Protein AF-A0A377BNS3-F1 (afdb_monomer)

pLDDT: mean 77.92, std 19.2, range [25.34, 95.38]

Foldseek 3Di:
DDFDKDFQLVLVVVVVVVLVVLCVVVQAAEDEAEARSRDIDGPVVSVVVSVVVSLLSNCCRPPFADQLVVCVVVVHHSYKYWYWYWDDDPNDIDTDIDIPGPPDPLVVLLVLCVVVVHDHDPPDDPVRSVVSCVPPPNRDDDDDDDDDDDDDDDDDD

Nearest PDB structures (foldseek):
  1i5c-assembly1_A  TM=9.398E-01  e=1.013E-15  Thermotoga maritima
  1i5a-assembly1_B  TM=9.656E-01  e=3.749E-15  Thermotoga maritima
  1i5c-assembly1_B  TM=9.181E-01  e=3.990E-15  Thermotoga maritima
  6mi6-assembly1_A  TM=8.743E-01  e=9.543E-15  Thermotoga maritima MSB8
  4xiv-assembly1_A  TM=8.705E-01  e=2.283E-14  Thermotoga maritima MSB8

Organism: Escherichia coli (NCBI:txid562)

Secondary structure (DSSP, 8-state):
----EEETHHHHTTHHHHHHHHHHHHT--EEEEEE-TT-EEEHHHHHHHHHHHHHHHHHIIIIISPPHHHHHHTTS-SSEEEEEEEEEETTEEEEEEEE-SS---HHHHHHHHHHTT----TT--HHHHHHHTTSTTTT--S---------------

InterPro domains:
  IPR036890 Histidine kinase/HSP90-like ATPase superfamily [G3DSA:3.30.565.10] (2-147)
  IPR036890 Histidine kinase/HSP90-like ATPase superfamily [SSF55874] (6-140)
  IPR051315 Bacterial Chemotaxis Sensor Histidine Kinase CheA [PTHR43395] (1-138)

Sequence (157 aa):
MSIRMMPMEYVFSRYPRLVRDLAGKLGKQVELTLVGSSTELDKSLIERIIDPLTHLVRNSLDHGIELPEKRLAAGKNSVGNLILSAEHQGGNICIEVTDDGAGLNRERILAKAASQGLTVSENMSDDEVAMLIFAPGFLHGGAGHRRLRARRRHGRR

Radius of gyration: 20.17 Å; Cα contacts (8 Å, |Δi|>4): 186; chains: 1; bounding box: 54×34×67 Å

Solvent-accessible surface area (backbone atoms only — not comparable to full-atom values): 9595 Å² total; per-residue (Å²): 134,86,82,46,71,39,48,40,39,80,61,55,71,54,45,66,58,53,51,52,56,51,26,58,75,70,64,33,44,69,48,79,46,80,41,46,44,77,38,68,42,42,48,73,56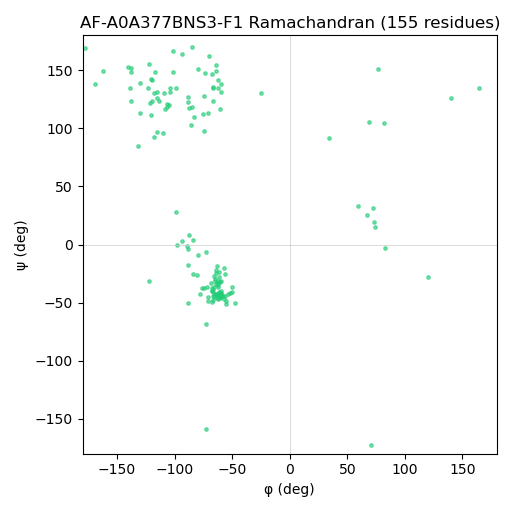,53,68,61,42,50,62,60,51,52,49,53,54,47,45,35,60,74,65,23,40,58,44,30,69,59,26,47,75,72,74,41,65,44,57,34,49,38,37,42,39,33,46,82,51,95,92,42,76,50,73,48,79,48,66,72,36,77,55,83,56,60,69,60,51,49,52,52,38,44,76,69,71,46,95,70,62,94,82,57,50,73,68,58,56,57,52,51,62,73,38,94,68,67,82,65,91,76,82,88,81,80,84,87,82,89,81,81,90,86,76,94,128

Mean predicted aligned error: 11.38 Å

Structure (mmCIF, N/CA/C/O backbone):
data_AF-A0A377BNS3-F1
#
_entry.id   AF-A0A377BNS3-F1
#
loop_
_atom_site.group_PDB
_atom_site.id
_atom_site.type_symbol
_atom_site.label_atom_id
_atom_site.label_alt_id
_atom_site.label_comp_id
_atom_site.label_asym_id
_atom_site.label_entity_id
_atom_site.label_seq_id
_atom_site.pdbx_PDB_ins_code
_atom_site.Cartn_x
_atom_site.Cartn_y
_atom_site.Cartn_z
_atom_site.occupancy
_atom_site.B_iso_or_equiv
_atom_site.auth_seq_id
_atom_site.auth_comp_id
_atom_site.auth_asym_id
_atom_site.auth_atom_id
_atom_site.pdbx_PDB_model_num
ATOM 1 N N . MET A 1 1 ? 12.181 1.291 -30.107 1.00 55.34 1 MET A N 1
ATOM 2 C CA . MET A 1 1 ? 11.885 1.714 -28.722 1.00 55.34 1 MET A CA 1
ATOM 3 C C . MET A 1 1 ? 12.981 1.150 -27.838 1.00 55.34 1 MET A C 1
ATOM 5 O O . MET A 1 1 ? 13.151 -0.060 -27.826 1.00 55.34 1 MET A O 1
ATOM 9 N N . SER A 1 2 ? 13.789 2.002 -27.211 1.00 56.66 2 SER A N 1
ATOM 10 C CA . SER A 1 2 ? 14.863 1.587 -26.303 1.00 56.66 2 SER A CA 1
ATOM 11 C C . SER A 1 2 ? 14.277 1.340 -24.915 1.00 56.66 2 SER A C 1
ATOM 13 O O . SER A 1 2 ? 13.863 2.295 -24.258 1.00 56.66 2 SER A O 1
ATOM 15 N N . ILE A 1 3 ? 14.218 0.074 -24.505 1.00 70.25 3 ILE A N 1
ATOM 16 C CA . ILE A 1 3 ? 13.836 -0.324 -23.146 1.00 70.25 3 ILE A CA 1
ATOM 17 C C . ILE A 1 3 ? 14.931 0.181 -22.208 1.00 70.25 3 ILE A C 1
ATOM 19 O O . ILE A 1 3 ? 16.110 -0.112 -22.419 1.00 70.25 3 ILE A O 1
ATOM 23 N N . ARG A 1 4 ? 14.554 0.981 -21.210 1.00 85.69 4 ARG A N 1
ATOM 24 C CA . ARG A 1 4 ? 15.491 1.493 -20.205 1.00 85.69 4 ARG A CA 1
ATOM 25 C C . ARG A 1 4 ? 15.088 0.923 -18.862 1.00 85.69 4 ARG A C 1
ATOM 27 O O . ARG A 1 4 ? 14.209 1.469 -18.201 1.00 85.69 4 ARG A O 1
ATOM 34 N N . MET A 1 5 ? 15.755 -0.156 -18.482 1.00 89.56 5 MET A N 1
ATOM 35 C CA . MET A 1 5 ? 15.583 -0.774 -17.176 1.00 89.56 5 MET A CA 1
ATOM 36 C C . MET A 1 5 ? 16.107 0.168 -16.089 1.00 89.56 5 MET A C 1
ATOM 38 O O . MET A 1 5 ? 17.155 0.801 -16.250 1.00 89.56 5 MET A O 1
ATOM 42 N N . MET A 1 6 ? 15.345 0.312 -15.011 1.00 89.75 6 MET A N 1
ATOM 43 C CA . MET A 1 6 ? 15.767 1.007 -13.800 1.00 89.75 6 MET A CA 1
ATOM 44 C C . MET A 1 6 ? 15.310 0.209 -12.573 1.00 89.75 6 MET A C 1
ATOM 46 O O . MET A 1 6 ? 14.259 -0.430 -12.625 1.00 89.75 6 MET A O 1
ATOM 50 N N . PRO A 1 7 ? 16.059 0.257 -11.462 1.00 92.19 7 PRO A N 1
ATOM 51 C CA . PRO A 1 7 ? 15.677 -0.427 -10.235 1.00 92.19 7 PRO A CA 1
ATOM 52 C C . PRO A 1 7 ? 14.427 0.194 -9.596 1.00 92.19 7 PRO A C 1
ATOM 54 O O . PRO A 1 7 ? 14.222 1.413 -9.616 1.00 92.19 7 PRO A O 1
ATOM 57 N N . MET A 1 8 ? 13.612 -0.647 -8.963 1.00 90.69 8 MET A N 1
ATOM 58 C CA . MET A 1 8 ? 12.414 -0.244 -8.219 1.00 90.69 8 MET A CA 1
ATOM 59 C C . MET A 1 8 ? 12.724 0.648 -7.007 1.00 90.69 8 MET A C 1
ATOM 61 O O . MET A 1 8 ? 11.853 1.389 -6.547 1.00 90.69 8 MET A O 1
ATOM 65 N N . GLU A 1 9 ? 13.969 0.668 -6.529 1.00 92.25 9 GLU A N 1
ATOM 66 C CA . GLU A 1 9 ? 14.462 1.550 -5.465 1.00 92.25 9 GLU A CA 1
ATOM 67 C C . GLU A 1 9 ? 14.121 3.034 -5.699 1.00 92.25 9 GLU A C 1
ATOM 69 O O . GLU A 1 9 ? 13.747 3.750 -4.763 1.00 92.25 9 GLU A O 1
ATOM 74 N N . TYR A 1 10 ? 14.150 3.501 -6.954 1.00 88.88 10 TYR A N 1
ATOM 75 C CA . TYR A 1 10 ? 13.774 4.878 -7.306 1.00 88.88 10 TYR A CA 1
ATOM 76 C C . TYR A 1 10 ? 12.332 5.229 -6.917 1.00 88.88 10 TYR A C 1
ATOM 78 O O . TYR A 1 10 ? 12.024 6.384 -6.610 1.00 88.88 10 TYR A O 1
ATOM 86 N N . VAL A 1 11 ? 11.448 4.233 -6.936 1.00 88.81 11 VAL A N 1
ATOM 87 C CA . VAL A 1 11 ? 10.042 4.353 -6.552 1.00 88.81 11 VAL A CA 1
ATOM 88 C C . VAL A 1 11 ? 9.900 4.108 -5.052 1.00 88.81 11 VAL A C 1
ATOM 90 O O . VAL A 1 11 ? 9.334 4.942 -4.344 1.00 88.81 11 VAL A O 1
ATOM 93 N N . PHE A 1 12 ? 10.466 3.005 -4.556 1.00 92.25 12 PHE A N 1
ATOM 94 C CA . PHE A 1 12 ? 10.340 2.561 -3.166 1.00 92.25 12 PHE A CA 1
ATOM 95 C C . PHE A 1 12 ? 10.920 3.549 -2.149 1.00 92.25 12 PHE A C 1
ATOM 97 O O . PHE A 1 12 ? 10.312 3.764 -1.103 1.00 92.25 12 PHE A O 1
ATOM 104 N N . SER A 1 13 ? 12.009 4.247 -2.479 1.00 91.81 13 SER A N 1
ATOM 105 C CA . SER A 1 13 ? 12.652 5.250 -1.608 1.00 91.81 13 SER A CA 1
ATOM 106 C C . SER A 1 13 ? 11.734 6.394 -1.152 1.00 91.81 13 SER A C 1
ATOM 108 O O . SER A 1 13 ? 12.003 7.044 -0.140 1.00 91.81 13 SER A O 1
ATOM 110 N N . ARG A 1 14 ? 10.624 6.644 -1.856 1.00 91.62 14 ARG A N 1
ATOM 111 C CA . ARG A 1 14 ? 9.662 7.710 -1.524 1.00 91.62 14 ARG A CA 1
ATOM 112 C C . ARG A 1 14 ? 8.636 7.286 -0.471 1.00 91.62 14 ARG A C 1
ATOM 114 O O . ARG A 1 14 ? 8.096 8.136 0.241 1.00 91.62 14 ARG A O 1
ATOM 121 N N . TYR A 1 15 ? 8.368 5.988 -0.362 1.00 93.88 15 TYR A N 1
ATOM 122 C CA . TYR A 1 15 ? 7.293 5.458 0.473 1.00 93.88 15 TYR A CA 1
ATOM 123 C C . TYR A 1 15 ? 7.550 5.529 1.979 1.00 93.88 15 TYR A C 1
ATOM 125 O O . TYR A 1 15 ? 6.597 5.859 2.679 1.00 93.88 15 TYR A O 1
ATOM 133 N N . PRO A 1 16 ? 8.775 5.340 2.514 1.00 94.31 16 PRO A N 1
ATOM 134 C CA . PRO A 1 16 ? 9.013 5.462 3.953 1.00 94.31 16 PRO A CA 1
ATOM 135 C C . PRO A 1 16 ? 8.536 6.799 4.526 1.00 94.31 16 PRO A C 1
ATOM 137 O O . PRO A 1 16 ? 7.891 6.842 5.573 1.00 94.31 16 PRO A O 1
ATOM 140 N N . ARG A 1 17 ? 8.791 7.900 3.808 1.00 94.56 17 ARG A N 1
ATOM 141 C CA . ARG A 1 17 ? 8.333 9.232 4.219 1.00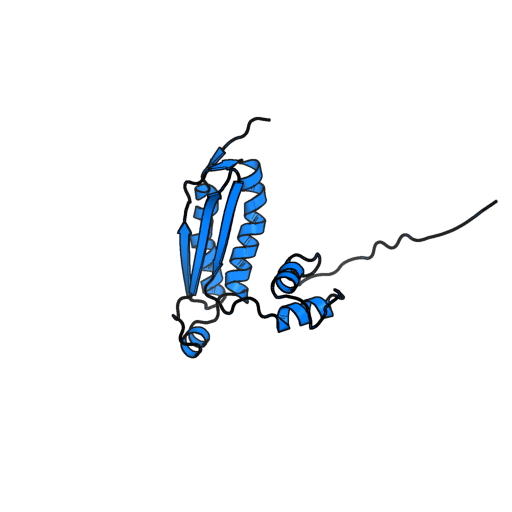 94.56 17 ARG A CA 1
ATOM 142 C C . ARG A 1 17 ? 6.821 9.384 4.075 1.00 94.56 17 ARG A C 1
ATOM 144 O O . ARG A 1 17 ? 6.171 9.821 5.017 1.00 94.56 17 ARG A O 1
ATOM 151 N N . LEU A 1 18 ? 6.266 9.002 2.923 1.00 93.12 18 LEU A N 1
ATOM 152 C CA . LEU A 1 18 ? 4.827 9.094 2.667 1.00 93.12 18 LEU A CA 1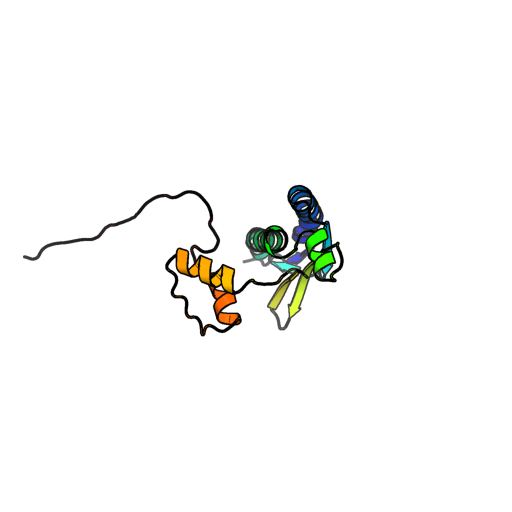
ATOM 153 C C . LEU A 1 18 ? 4.012 8.311 3.708 1.00 93.12 18 LEU A C 1
ATOM 155 O O . LEU A 1 18 ? 3.039 8.836 4.245 1.00 93.12 18 LEU A O 1
ATOM 159 N N . VAL A 1 19 ? 4.425 7.074 3.994 1.00 94.62 19 VAL A N 1
ATOM 160 C CA . VAL A 1 19 ? 3.777 6.194 4.971 1.00 94.62 19 VAL A CA 1
ATOM 161 C C . VAL A 1 19 ? 3.839 6.811 6.359 1.00 94.62 19 VAL A C 1
ATOM 163 O O . VAL A 1 19 ? 2.808 6.904 7.015 1.00 94.62 19 VAL A O 1
ATOM 166 N N . ARG A 1 20 ? 5.006 7.311 6.782 1.00 94.25 20 ARG A N 1
ATOM 167 C CA . ARG A 1 20 ? 5.167 7.965 8.086 1.00 94.25 20 ARG A CA 1
ATOM 168 C C . ARG A 1 20 ? 4.271 9.196 8.236 1.00 94.25 20 ARG A C 1
ATOM 170 O O . ARG A 1 20 ? 3.599 9.338 9.255 1.00 94.25 20 ARG A O 1
ATOM 177 N N . ASP A 1 21 ? 4.234 10.058 7.221 1.00 94.56 21 ASP A N 1
ATOM 178 C CA . ASP A 1 21 ? 3.442 11.291 7.238 1.00 94.56 21 ASP A CA 1
ATOM 179 C C . ASP A 1 21 ? 1.932 10.994 7.273 1.00 94.56 21 ASP A C 1
ATOM 181 O O . ASP A 1 21 ? 1.183 11.639 8.009 1.00 94.56 21 ASP A O 1
ATOM 185 N N . LEU A 1 22 ? 1.469 10.013 6.489 1.00 92.81 22 LEU A N 1
ATOM 186 C CA . LEU A 1 22 ? 0.062 9.604 6.460 1.00 92.81 22 LEU A CA 1
ATOM 187 C C . LEU A 1 22 ? -0.349 8.865 7.736 1.00 92.81 22 LEU A C 1
ATOM 189 O O . LEU A 1 22 ? -1.380 9.196 8.316 1.00 92.81 22 LEU A O 1
ATOM 193 N N . ALA A 1 23 ? 0.464 7.920 8.209 1.00 93.00 23 ALA A N 1
ATOM 194 C CA . ALA A 1 23 ? 0.213 7.201 9.454 1.00 93.00 23 ALA A CA 1
ATOM 195 C C . ALA A 1 23 ? 0.109 8.177 10.637 1.00 93.00 23 ALA A C 1
ATOM 197 O O . ALA A 1 23 ? -0.856 8.113 11.398 1.00 93.00 23 ALA A O 1
ATOM 198 N N . GLY A 1 24 ? 1.017 9.159 10.719 1.00 93.38 24 GLY A N 1
ATOM 199 C CA . GLY A 1 24 ? 0.967 10.217 11.728 1.00 93.38 24 GLY A CA 1
ATOM 200 C C . GLY A 1 24 ? -0.313 11.056 11.665 1.00 93.38 24 GLY A C 1
ATOM 201 O O . GLY A 1 24 ? -0.944 11.286 12.694 1.00 93.38 24 GLY A O 1
ATOM 202 N N . LYS A 1 25 ? -0.752 11.460 10.465 1.00 93.62 25 LYS A N 1
ATOM 203 C CA . LYS A 1 25 ? -2.014 12.207 10.278 1.00 93.62 25 LYS A CA 1
ATOM 204 C C . LYS A 1 25 ? -3.255 11.409 10.677 1.00 93.62 25 LYS A C 1
ATOM 206 O O . LYS A 1 25 ? -4.221 11.994 11.154 1.00 93.62 25 LYS A O 1
ATOM 211 N N . LEU A 1 26 ? -3.235 10.097 10.462 1.00 91.19 26 LEU A N 1
ATOM 212 C CA . LEU A 1 26 ? -4.348 9.196 10.766 1.00 91.19 26 LEU A CA 1
ATOM 213 C C . LEU A 1 26 ? -4.310 8.656 12.205 1.00 91.19 26 LEU A C 1
ATOM 215 O O . LEU A 1 26 ? -5.218 7.923 12.592 1.00 91.19 26 LEU A O 1
ATOM 219 N N . GLY A 1 27 ? -3.269 8.977 12.983 1.00 92.69 27 GLY A N 1
ATOM 220 C CA . GLY A 1 27 ? -3.068 8.437 14.331 1.00 92.69 27 GLY A CA 1
ATOM 221 C C . GLY A 1 27 ? -2.765 6.935 14.352 1.00 92.69 27 GLY A C 1
ATOM 222 O O . GLY A 1 27 ? -3.056 6.256 15.335 1.00 92.69 27 GLY A O 1
ATOM 223 N N . LYS A 1 28 ? -2.220 6.394 13.258 1.00 93.94 28 LYS A N 1
ATOM 224 C CA . LYS A 1 28 ? -1.891 4.973 13.101 1.00 93.94 28 LYS A CA 1
ATOM 225 C C . LYS A 1 28 ? -0.395 4.750 13.310 1.00 93.94 28 LYS A C 1
ATOM 227 O O . LYS A 1 28 ? 0.420 5.610 12.986 1.00 93.94 28 LYS A O 1
ATOM 232 N N . GLN A 1 29 ? -0.029 3.583 13.833 1.00 93.25 29 GLN A N 1
ATOM 233 C CA . GLN A 1 29 ? 1.365 3.146 13.928 1.00 93.25 29 GLN A CA 1
ATOM 234 C C . GLN A 1 29 ? 1.608 2.094 12.855 1.00 93.25 29 GLN A C 1
ATOM 236 O O . GLN A 1 29 ? 0.915 1.078 12.837 1.00 93.25 29 GLN A O 1
ATOM 241 N N . VAL A 1 30 ? 2.545 2.360 11.944 1.00 94.56 30 VAL A N 1
ATOM 242 C CA . VAL A 1 30 ? 2.813 1.496 10.790 1.00 94.56 30 VAL A CA 1
ATOM 243 C C . VAL A 1 30 ? 4.309 1.371 10.562 1.00 94.56 30 VAL A C 1
ATOM 245 O O . VAL A 1 30 ? 5.022 2.375 10.558 1.00 94.56 30 VAL A O 1
ATOM 248 N N . GLU A 1 31 ? 4.755 0.145 10.328 1.00 94.94 31 GLU A N 1
ATOM 249 C CA . GLU A 1 31 ? 6.087 -0.184 9.845 1.00 94.94 31 GLU A CA 1
ATOM 250 C C . GLU A 1 31 ? 6.016 -0.560 8.361 1.00 94.94 31 GLU A C 1
ATOM 252 O O . GLU A 1 31 ? 5.107 -1.269 7.931 1.00 94.94 31 GLU A O 1
ATOM 257 N N . LEU A 1 32 ? 6.946 -0.027 7.563 1.00 95.38 32 LEU A N 1
ATOM 258 C CA . LEU A 1 32 ? 7.031 -0.290 6.129 1.00 95.38 32 LEU A CA 1
ATOM 259 C C . LEU A 1 32 ? 8.219 -1.207 5.849 1.00 95.38 32 LEU A C 1
ATOM 261 O O . LEU A 1 32 ? 9.364 -0.821 6.085 1.00 95.38 32 LEU A O 1
ATOM 265 N N . THR A 1 33 ? 7.946 -2.364 5.258 1.00 95.00 33 THR A N 1
ATOM 266 C CA . THR A 1 33 ? 8.958 -3.297 4.762 1.00 95.00 33 THR A CA 1
ATOM 267 C C . THR A 1 33 ? 9.045 -3.201 3.242 1.00 95.00 33 THR A C 1
ATOM 269 O O . THR A 1 33 ? 8.030 -3.247 2.549 1.00 95.00 33 THR A O 1
ATOM 272 N N . LEU A 1 34 ? 10.261 -3.075 2.711 1.00 94.62 34 LEU A N 1
ATOM 273 C CA . LEU A 1 34 ? 10.527 -3.030 1.274 1.00 94.62 34 LEU A CA 1
ATOM 274 C C . LEU A 1 34 ? 11.320 -4.276 0.877 1.00 94.62 34 LEU A C 1
ATOM 276 O O . LEU A 1 34 ? 12.396 -4.519 1.423 1.00 94.62 34 LEU A O 1
ATOM 280 N N . VAL A 1 35 ? 10.806 -5.050 -0.073 1.00 94.31 35 VAL A N 1
ATOM 281 C CA . VAL A 1 35 ? 11.429 -6.288 -0.558 1.00 94.31 35 VAL A CA 1
ATOM 282 C C . VAL A 1 35 ? 11.644 -6.183 -2.063 1.00 94.31 35 VAL A C 1
ATOM 284 O O . VAL A 1 35 ? 10.762 -5.750 -2.798 1.00 94.31 35 VAL A O 1
ATOM 287 N N . GLY A 1 36 ? 12.827 -6.568 -2.543 1.00 92.25 36 GLY A N 1
ATOM 288 C CA . GLY A 1 36 ? 13.109 -6.557 -3.981 1.00 92.25 36 GLY A CA 1
ATOM 289 C C . GLY A 1 36 ? 13.280 -5.158 -4.582 1.00 92.25 36 GLY A C 1
ATOM 290 O O . GLY A 1 36 ? 12.987 -4.938 -5.751 1.00 92.25 36 GLY A O 1
ATOM 291 N N . SER A 1 37 ? 13.792 -4.191 -3.812 1.00 90.25 37 SER A N 1
ATOM 292 C CA . SER A 1 37 ? 14.121 -2.844 -4.316 1.00 90.25 37 SER A CA 1
ATOM 293 C C . SER A 1 37 ? 15.103 -2.851 -5.501 1.00 90.25 37 SER A C 1
ATOM 295 O O . SER A 1 37 ? 15.104 -1.921 -6.304 1.00 90.25 37 SER A O 1
ATOM 297 N N . SER A 1 38 ? 15.929 -3.893 -5.626 1.00 90.19 38 SER A N 1
ATOM 298 C CA . SER A 1 38 ? 16.878 -4.089 -6.729 1.00 90.19 38 SER A CA 1
ATOM 299 C C . SER A 1 38 ? 16.242 -4.634 -8.012 1.00 90.19 38 SER A C 1
ATOM 301 O O . SER A 1 38 ? 16.915 -4.668 -9.038 1.00 90.19 38 SER A O 1
ATOM 303 N N . THR A 1 39 ? 14.975 -5.056 -7.975 1.00 90.75 39 THR A N 1
ATOM 304 C CA . THR A 1 39 ? 14.228 -5.544 -9.143 1.00 90.75 39 THR A CA 1
ATOM 305 C C . THR A 1 39 ? 14.154 -4.451 -10.204 1.00 90.75 39 THR A C 1
ATOM 307 O O . THR A 1 39 ? 13.816 -3.305 -9.901 1.00 90.75 39 THR A O 1
ATOM 310 N N . GLU A 1 40 ? 14.478 -4.792 -11.450 1.00 90.94 40 GLU A N 1
ATOM 311 C CA . GLU A 1 40 ? 14.552 -3.826 -12.543 1.00 90.94 40 GLU A CA 1
ATOM 312 C C . GLU A 1 40 ? 13.281 -3.832 -13.392 1.00 90.94 40 GLU A C 1
ATOM 314 O O . GLU A 1 40 ? 12.796 -4.884 -13.802 1.00 90.94 40 GLU A O 1
ATOM 319 N N . LEU A 1 41 ? 12.770 -2.644 -13.713 1.00 89.31 41 LEU A N 1
ATOM 320 C CA . LEU A 1 41 ? 11.553 -2.447 -14.497 1.00 89.31 41 LEU A CA 1
ATOM 321 C C . LEU A 1 41 ? 11.754 -1.314 -15.515 1.00 89.31 41 LEU A C 1
ATOM 323 O O . LEU A 1 41 ? 12.560 -0.404 -15.309 1.00 89.31 41 LEU A O 1
ATOM 327 N N . ASP A 1 42 ? 11.045 -1.368 -16.645 1.00 90.62 42 ASP A N 1
ATOM 328 C CA . ASP A 1 42 ? 11.175 -0.344 -17.685 1.00 90.62 42 ASP A CA 1
ATOM 329 C C . ASP A 1 42 ? 10.749 1.037 -17.167 1.00 90.62 42 ASP A C 1
ATOM 331 O O . ASP A 1 42 ? 9.686 1.198 -16.568 1.00 90.62 42 ASP A O 1
ATOM 335 N N . LYS A 1 43 ? 11.543 2.069 -17.452 1.00 88.44 43 LYS A N 1
ATOM 336 C CA . LYS A 1 43 ? 11.292 3.438 -16.995 1.00 88.44 43 LYS A CA 1
ATOM 337 C C . LYS A 1 43 ? 9.869 3.931 -17.286 1.00 88.44 43 LYS A C 1
ATOM 339 O O . LYS A 1 43 ? 9.282 4.596 -16.435 1.00 88.44 43 LYS A O 1
ATOM 344 N N . SER A 1 44 ? 9.311 3.630 -18.460 1.00 88.38 44 SER A N 1
ATOM 345 C CA . SER A 1 44 ? 7.962 4.088 -18.812 1.00 88.38 44 SER A CA 1
ATOM 346 C C . SER A 1 44 ? 6.885 3.404 -17.968 1.00 88.38 44 SER A C 1
ATOM 348 O O . SER A 1 44 ? 5.875 4.019 -17.626 1.00 88.38 44 SER A O 1
ATOM 350 N N . LEU A 1 45 ? 7.110 2.145 -17.585 1.00 86.75 45 LEU A N 1
ATOM 351 C CA . LEU A 1 45 ? 6.238 1.418 -16.672 1.00 86.75 45 LEU A CA 1
ATOM 352 C C . LEU A 1 45 ? 6.414 1.911 -15.228 1.00 86.75 45 LEU A C 1
ATOM 354 O O . LEU A 1 45 ? 5.411 2.072 -14.537 1.00 86.75 45 LEU A O 1
ATOM 358 N N . ILE A 1 46 ? 7.642 2.246 -14.806 1.00 88.50 46 ILE A N 1
ATOM 359 C CA . ILE A 1 46 ? 7.914 2.880 -13.504 1.00 88.50 46 ILE A CA 1
ATOM 360 C C . ILE A 1 46 ? 7.096 4.162 -13.356 1.00 88.50 46 ILE A C 1
ATOM 362 O O . ILE A 1 46 ? 6.383 4.337 -12.373 1.00 88.50 46 ILE A O 1
ATOM 366 N N . GLU A 1 47 ? 7.159 5.058 -14.339 1.00 88.69 47 GLU A N 1
ATOM 367 C CA . GLU A 1 47 ? 6.445 6.336 -14.268 1.00 88.69 47 GLU A CA 1
ATOM 368 C C . GLU A 1 47 ? 4.924 6.141 -14.189 1.00 88.69 47 GLU A C 1
ATOM 370 O O . GLU A 1 47 ? 4.240 6.891 -13.497 1.00 88.69 47 GLU A O 1
ATOM 375 N N . ARG A 1 48 ? 4.396 5.092 -14.831 1.00 87.25 48 ARG A N 1
ATOM 376 C CA . ARG A 1 48 ? 2.963 4.768 -14.831 1.00 87.25 48 ARG A CA 1
ATOM 377 C C . ARG A 1 48 ? 2.490 4.040 -13.574 1.00 87.25 48 ARG A C 1
ATOM 379 O O . ARG A 1 48 ? 1.306 4.131 -13.262 1.00 87.25 48 ARG A O 1
ATOM 386 N N . ILE A 1 49 ? 3.363 3.311 -12.875 1.00 87.12 49 ILE A N 1
ATOM 387 C CA . ILE A 1 49 ? 2.979 2.517 -11.697 1.00 87.12 49 ILE A CA 1
ATOM 388 C C . ILE A 1 49 ? 3.039 3.304 -10.387 1.00 87.12 49 ILE A C 1
ATOM 390 O O . ILE A 1 49 ? 2.405 2.901 -9.415 1.00 87.12 49 ILE A O 1
ATOM 394 N N . ILE A 1 50 ? 3.740 4.444 -10.359 1.00 87.56 50 ILE A N 1
ATOM 395 C CA . ILE A 1 50 ? 3.855 5.292 -9.162 1.00 87.56 50 ILE A CA 1
ATOM 396 C C . ILE A 1 50 ? 2.477 5.689 -8.618 1.00 87.56 50 ILE A C 1
ATOM 398 O O . ILE A 1 50 ? 2.236 5.528 -7.421 1.00 87.56 50 ILE A O 1
ATOM 402 N N . ASP A 1 51 ? 1.575 6.176 -9.472 1.00 85.88 51 ASP A N 1
ATOM 403 C CA . ASP A 1 51 ? 0.252 6.646 -9.042 1.00 85.88 51 ASP A CA 1
ATOM 404 C C . ASP A 1 51 ? -0.642 5.496 -8.530 1.00 85.88 51 ASP A C 1
ATOM 406 O O . ASP A 1 51 ? -1.151 5.606 -7.407 1.00 85.88 51 ASP A O 1
ATOM 410 N N . PRO A 1 52 ? -0.799 4.362 -9.254 1.00 88.25 52 PRO A N 1
ATOM 411 C CA . PRO A 1 52 ? -1.491 3.181 -8.736 1.00 88.25 52 PRO A CA 1
ATOM 412 C C . PRO A 1 52 ? -0.908 2.656 -7.422 1.00 88.25 52 PRO A C 1
ATOM 414 O O . PRO A 1 52 ? -1.656 2.374 -6.489 1.00 88.25 52 PRO A O 1
ATOM 417 N N . LEU A 1 53 ? 0.418 2.564 -7.310 1.00 89.56 53 LEU A N 1
ATOM 418 C CA . LEU A 1 53 ? 1.076 2.043 -6.112 1.00 89.56 53 LEU A CA 1
ATOM 419 C C . LEU A 1 53 ? 0.883 2.983 -4.912 1.00 89.56 53 LEU A C 1
ATOM 421 O O . LEU A 1 53 ? 0.570 2.538 -3.808 1.00 89.56 53 LEU A O 1
ATOM 425 N N . THR A 1 54 ? 0.953 4.296 -5.145 1.00 90.38 54 THR A N 1
ATOM 426 C CA . THR A 1 54 ? 0.631 5.322 -4.141 1.00 90.38 54 THR A CA 1
ATOM 427 C C . THR A 1 54 ? -0.804 5.183 -3.654 1.00 90.38 54 THR A C 1
ATOM 429 O O . THR A 1 54 ? -1.078 5.328 -2.460 1.00 90.38 54 THR A O 1
ATOM 432 N N . HIS A 1 55 ? -1.726 4.890 -4.567 1.00 86.62 55 HIS A N 1
ATOM 433 C CA . HIS A 1 55 ? -3.122 4.674 -4.231 1.00 86.62 55 HIS A CA 1
ATOM 434 C C . HIS A 1 55 ? -3.320 3.421 -3.362 1.00 86.62 55 HIS A C 1
ATOM 436 O O . HIS A 1 55 ? -4.000 3.504 -2.342 1.00 86.62 55 HIS A O 1
ATOM 442 N N . LEU A 1 56 ? -2.678 2.297 -3.697 1.00 86.88 56 LEU A N 1
ATOM 443 C CA . LEU A 1 56 ? -2.742 1.064 -2.900 1.00 86.88 56 LEU A CA 1
ATOM 444 C C . LEU A 1 56 ? -2.176 1.254 -1.487 1.00 86.88 56 LEU A C 1
ATOM 446 O O . LEU A 1 56 ? -2.814 0.867 -0.507 1.00 86.88 56 LEU A O 1
ATOM 450 N N . VAL A 1 57 ? -1.027 1.922 -1.367 1.00 90.38 57 VAL A N 1
ATOM 451 C CA . VAL A 1 57 ? -0.437 2.259 -0.063 1.00 90.38 57 VAL A CA 1
ATOM 452 C C . VAL A 1 57 ? -1.381 3.134 0.751 1.00 90.38 57 VAL A C 1
ATOM 454 O O . VAL A 1 57 ? -1.618 2.864 1.926 1.00 90.38 57 VAL A O 1
ATOM 457 N N . ARG A 1 58 ? -1.973 4.162 0.134 1.00 89.25 58 ARG A N 1
ATOM 458 C CA . ARG A 1 58 ? -2.940 5.020 0.821 1.00 89.25 58 ARG A CA 1
ATOM 459 C C . ARG A 1 58 ? -4.161 4.229 1.287 1.00 89.25 58 ARG A C 1
ATOM 461 O O . ARG A 1 58 ? -4.557 4.399 2.430 1.00 89.25 58 ARG A O 1
ATOM 468 N N . ASN A 1 59 ? -4.710 3.336 0.465 1.00 84.56 59 ASN A N 1
ATOM 469 C CA . ASN A 1 59 ? -5.847 2.495 0.854 1.00 84.56 59 ASN A CA 1
ATOM 470 C C . ASN A 1 59 ? -5.506 1.584 2.040 1.00 84.56 59 ASN A C 1
ATOM 472 O O . ASN A 1 59 ? -6.305 1.466 2.972 1.00 84.56 59 ASN A O 1
ATOM 476 N N . SER A 1 60 ? -4.302 1.010 2.036 1.00 88.12 60 SER A N 1
ATOM 477 C CA . SER A 1 60 ? -3.788 0.204 3.148 1.00 88.12 60 SER A CA 1
ATOM 478 C C . SER A 1 60 ? -3.731 1.038 4.432 1.00 88.12 60 SER A C 1
ATOM 480 O O . SER A 1 60 ? -4.171 0.600 5.489 1.00 88.12 60 SER A O 1
ATOM 482 N N . LEU A 1 61 ? -3.275 2.292 4.348 1.00 89.31 61 LEU A N 1
ATOM 483 C CA . LEU A 1 61 ? -3.196 3.191 5.501 1.00 89.31 61 LEU A CA 1
ATOM 484 C C . LEU A 1 61 ? -4.545 3.764 5.933 1.00 89.31 61 LEU A C 1
ATOM 486 O O . LEU A 1 61 ? -4.759 3.904 7.128 1.00 89.31 61 LEU A O 1
ATOM 490 N N . ASP A 1 62 ? -5.453 4.104 5.022 1.00 86.12 62 ASP A N 1
ATOM 491 C CA . ASP A 1 62 ? -6.749 4.719 5.333 1.00 86.12 62 ASP A CA 1
ATOM 492 C C . ASP A 1 62 ? -7.754 3.682 5.843 1.00 86.12 62 ASP A C 1
ATOM 494 O O . ASP A 1 62 ? -8.473 3.923 6.822 1.00 86.12 62 ASP A O 1
ATOM 498 N N . HIS A 1 63 ? -7.791 2.514 5.202 1.00 81.56 63 HIS A N 1
ATOM 499 C CA . HIS A 1 63 ? -8.846 1.518 5.380 1.00 81.56 63 HIS A CA 1
ATOM 500 C C . HIS A 1 63 ? -8.347 0.147 5.837 1.00 81.56 63 HIS A C 1
ATOM 502 O O . HIS A 1 63 ? -9.088 -0.513 6.560 1.00 81.56 63 HIS A O 1
ATOM 508 N N . GLY A 1 64 ? -7.133 -0.263 5.458 1.00 84.62 64 GLY A N 1
ATOM 509 C CA . GLY A 1 64 ? -6.566 -1.556 5.855 1.00 84.62 64 GLY A CA 1
ATOM 510 C C . GLY A 1 64 ? -6.165 -1.574 7.329 1.00 84.62 64 GLY A C 1
ATOM 511 O O . GLY A 1 64 ? -6.791 -2.238 8.157 1.00 84.62 64 GLY A O 1
ATOM 512 N N . ILE A 1 65 ? -5.136 -0.804 7.681 1.00 88.75 65 ILE A N 1
ATOM 513 C CA . ILE A 1 65 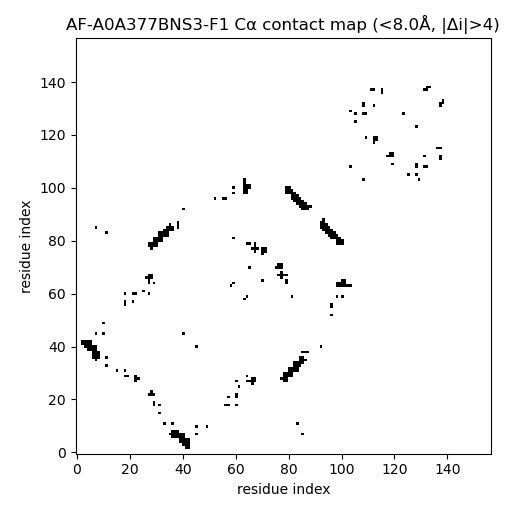? -4.558 -0.781 9.023 1.00 88.75 65 ILE A CA 1
ATOM 514 C C . ILE A 1 65 ? -5.483 -0.035 9.984 1.00 88.75 65 ILE A C 1
ATOM 516 O O . ILE A 1 65 ? -5.893 1.100 9.746 1.00 88.75 65 ILE A O 1
ATOM 520 N N . GLU A 1 66 ? -5.808 -0.670 11.101 1.00 91.12 66 GLU A N 1
ATOM 521 C CA . GLU A 1 66 ? -6.666 -0.105 12.140 1.00 91.12 66 GLU A CA 1
ATOM 522 C C . GLU A 1 66 ? -5.877 0.781 13.120 1.00 91.12 66 GLU A C 1
ATOM 524 O O . GLU A 1 66 ? -4.648 0.820 13.111 1.00 91.12 66 GLU A O 1
ATOM 529 N N . LEU A 1 67 ? -6.587 1.507 13.988 1.00 93.19 67 LEU A N 1
ATOM 530 C CA . LEU A 1 67 ? -5.948 2.261 15.070 1.00 93.19 67 LEU A CA 1
ATOM 531 C C . LEU A 1 67 ? -5.255 1.311 16.065 1.00 93.19 67 LEU A C 1
ATOM 533 O O . LEU A 1 67 ? -5.776 0.215 16.290 1.00 93.19 67 LEU A O 1
ATOM 537 N N . PRO A 1 68 ? -4.158 1.736 16.722 1.00 92.81 68 PRO A N 1
ATOM 538 C CA . PRO A 1 68 ? -3.412 0.897 17.665 1.00 92.81 68 PRO A CA 1
ATOM 539 C C . PRO A 1 68 ? -4.297 0.257 18.744 1.00 92.81 68 PRO A C 1
ATOM 541 O O . PRO A 1 68 ? -4.173 -0.930 19.028 1.00 92.81 68 PRO A O 1
ATOM 544 N N . GLU A 1 69 ? -5.250 1.020 19.283 1.00 92.69 69 GLU A N 1
ATOM 545 C CA . GLU A 1 69 ? -6.207 0.551 20.293 1.00 92.69 69 GLU A CA 1
ATOM 546 C C . GLU A 1 69 ? -7.128 -0.556 19.762 1.00 92.69 69 GLU A C 1
ATOM 548 O O . GLU A 1 69 ? -7.345 -1.563 20.434 1.00 92.69 69 GLU A O 1
ATOM 553 N N . LYS A 1 70 ? -7.635 -0.406 18.529 1.00 90.50 70 LYS A N 1
ATOM 554 C CA . LYS A 1 70 ? -8.480 -1.421 17.881 1.00 90.50 70 LYS A CA 1
ATOM 555 C C . LYS A 1 70 ? -7.697 -2.695 17.582 1.00 90.50 70 LYS A C 1
ATOM 557 O O . LYS A 1 70 ? -8.219 -3.785 17.788 1.00 90.50 70 LYS A O 1
ATOM 562 N N . ARG A 1 71 ? -6.439 -2.559 17.151 1.00 92.00 71 ARG A N 1
ATOM 563 C CA . ARG A 1 71 ? -5.552 -3.701 16.897 1.00 92.00 71 ARG A CA 1
ATOM 564 C C . ARG A 1 71 ? -5.283 -4.487 18.175 1.00 92.00 71 ARG A C 1
ATOM 566 O O . ARG A 1 71 ? -5.442 -5.703 18.168 1.00 92.00 71 ARG A O 1
ATOM 573 N N . LEU A 1 72 ? -4.974 -3.798 19.275 1.00 91.31 72 LEU A N 1
ATOM 574 C CA . LEU A 1 72 ? -4.790 -4.429 20.585 1.00 91.31 72 LEU A CA 1
ATOM 575 C C . LEU A 1 72 ? -6.066 -5.125 21.074 1.00 91.31 72 LEU A C 1
ATOM 577 O O . LEU A 1 72 ? -5.993 -6.254 21.552 1.00 91.31 72 LEU A O 1
ATOM 581 N N . ALA A 1 73 ? -7.237 -4.504 20.898 1.00 91.25 73 ALA A N 1
ATOM 582 C CA . ALA A 1 73 ? -8.521 -5.126 21.231 1.00 91.25 73 ALA A CA 1
ATOM 583 C C . ALA A 1 73 ? -8.806 -6.391 20.397 1.00 91.25 73 ALA A C 1
ATOM 585 O O . ALA A 1 73 ? -9.433 -7.324 20.890 1.00 91.25 73 ALA A O 1
ATOM 586 N N . ALA A 1 74 ? -8.312 -6.442 19.158 1.00 87.31 74 ALA A N 1
ATOM 587 C CA . ALA A 1 74 ? -8.368 -7.613 18.285 1.00 87.31 74 ALA A CA 1
ATOM 588 C C . ALA A 1 74 ? -7.228 -8.630 18.529 1.00 87.31 74 ALA A C 1
ATOM 590 O O . ALA A 1 74 ? -7.121 -9.607 17.790 1.00 87.31 74 ALA A O 1
ATOM 591 N N . GLY A 1 75 ? -6.359 -8.411 19.526 1.00 89.81 75 GLY A N 1
ATOM 592 C CA . GLY A 1 75 ? -5.225 -9.289 19.837 1.00 89.81 75 GLY A CA 1
ATOM 593 C C . GLY A 1 75 ? -4.049 -9.199 18.855 1.00 89.81 75 GLY A C 1
ATOM 594 O O . GLY A 1 75 ? -3.185 -10.073 18.850 1.00 89.81 75 GLY A O 1
ATOM 595 N N . LYS A 1 76 ? -4.006 -8.160 18.014 1.00 91.19 76 LYS A N 1
ATOM 596 C CA . LYS A 1 76 ? -2.918 -7.890 17.063 1.00 91.19 76 LYS A CA 1
ATOM 597 C C . LYS A 1 76 ? -1.875 -6.943 17.668 1.00 91.19 76 LYS A C 1
ATOM 599 O O . LYS A 1 76 ? -2.140 -6.234 18.638 1.00 91.19 76 LYS A O 1
ATOM 604 N N . ASN A 1 77 ? -0.694 -6.881 17.048 1.00 91.75 77 ASN A N 1
ATOM 605 C CA . ASN A 1 77 ? 0.324 -5.881 17.382 1.00 91.75 77 ASN A CA 1
ATOM 606 C C . ASN A 1 77 ? -0.235 -4.462 17.166 1.00 91.75 77 ASN A C 1
ATOM 608 O O . ASN A 1 77 ? -0.918 -4.220 16.170 1.00 91.75 77 ASN A O 1
ATOM 612 N N . SER A 1 78 ? 0.052 -3.526 18.073 1.00 91.88 78 SER A N 1
ATOM 613 C CA . SER A 1 78 ? -0.361 -2.121 17.960 1.00 91.88 78 SER A CA 1
ATOM 614 C C . SER A 1 78 ? 0.226 -1.429 16.727 1.00 91.88 78 SER A C 1
ATOM 616 O O . SER A 1 78 ? -0.392 -0.509 16.192 1.00 91.88 78 SER A O 1
ATOM 618 N N . VAL A 1 79 ? 1.394 -1.889 16.270 1.00 93.94 79 VAL A N 1
ATOM 619 C CA . VAL A 1 79 ? 2.027 -1.470 15.017 1.00 93.94 79 VAL A CA 1
ATOM 620 C C . VAL A 1 79 ? 1.524 -2.370 13.886 1.00 93.94 79 VAL A C 1
ATOM 622 O O . VAL A 1 79 ? 1.630 -3.593 13.969 1.00 93.94 79 VAL A O 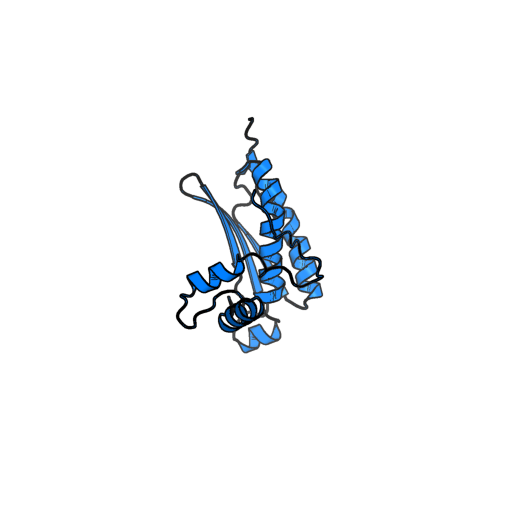1
ATOM 625 N N . GLY A 1 80 ? 0.939 -1.769 12.850 1.00 92.94 80 GLY A N 1
ATOM 626 C CA . GLY A 1 80 ? 0.593 -2.463 11.610 1.00 92.94 80 GLY A CA 1
ATOM 627 C C . GLY A 1 80 ? 1.802 -2.623 10.699 1.00 92.94 80 GLY A C 1
ATOM 628 O O . GLY A 1 80 ? 2.701 -1.784 10.711 1.00 92.94 80 GLY A O 1
ATOM 629 N N . ASN A 1 81 ? 1.813 -3.674 9.893 1.00 93.56 81 ASN A N 1
ATOM 630 C CA . ASN A 1 81 ? 2.869 -3.924 8.922 1.00 93.56 81 ASN A CA 1
ATOM 631 C C . ASN A 1 81 ? 2.337 -3.700 7.506 1.00 93.56 81 ASN A C 1
ATOM 633 O O . ASN A 1 81 ? 1.285 -4.227 7.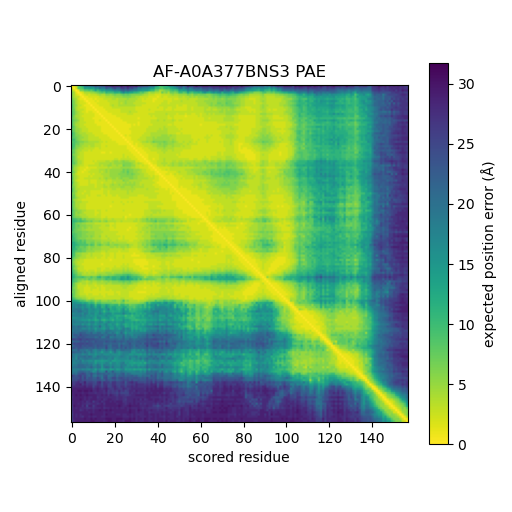142 1.00 93.56 81 ASN A O 1
ATOM 637 N N . LEU A 1 82 ? 3.074 -2.923 6.718 1.00 94.00 82 LEU A N 1
ATOM 638 C CA . LEU A 1 82 ? 2.839 -2.715 5.296 1.00 94.00 82 LEU A CA 1
ATOM 639 C C . LEU A 1 82 ? 4.076 -3.183 4.532 1.00 94.00 82 LEU A C 1
ATOM 641 O O . LEU A 1 82 ? 5.179 -2.699 4.769 1.00 94.00 82 LEU A O 1
ATOM 645 N N . ILE A 1 83 ? 3.897 -4.106 3.598 1.00 94.12 83 ILE A N 1
ATOM 646 C CA . ILE A 1 83 ? 4.972 -4.698 2.808 1.00 94.12 83 ILE A CA 1
ATOM 647 C C . ILE A 1 83 ? 4.774 -4.300 1.349 1.00 94.12 83 ILE A C 1
ATOM 649 O O . ILE A 1 83 ? 3.709 -4.530 0.778 1.00 94.12 83 ILE A O 1
ATOM 653 N N . LEU A 1 84 ? 5.809 -3.714 0.749 1.00 93.81 84 LEU A N 1
ATOM 654 C CA . LEU A 1 84 ? 5.916 -3.522 -0.694 1.00 93.81 84 LEU A CA 1
ATOM 655 C C . LEU A 1 84 ? 6.983 -4.471 -1.224 1.00 93.81 84 LEU A C 1
ATOM 657 O O . LEU A 1 84 ? 8.154 -4.336 -0.862 1.00 93.81 84 LEU A O 1
ATOM 661 N N . SER A 1 85 ? 6.589 -5.414 -2.072 1.00 93.44 85 SER A N 1
ATOM 662 C CA . SER A 1 85 ? 7.509 -6.354 -2.710 1.00 93.44 85 SER A CA 1
ATOM 663 C C . SER A 1 85 ? 7.511 -6.183 -4.226 1.00 93.44 85 SER A C 1
ATOM 665 O O . SER A 1 85 ? 6.510 -5.798 -4.832 1.00 93.44 85 SER A O 1
ATOM 667 N N . ALA A 1 86 ? 8.662 -6.438 -4.843 1.00 92.44 86 ALA A N 1
ATOM 668 C CA . ALA A 1 86 ? 8.792 -6.546 -6.288 1.00 92.44 86 ALA A CA 1
ATOM 669 C C . ALA A 1 86 ? 9.706 -7.720 -6.643 1.00 92.44 86 ALA A C 1
ATOM 671 O O . ALA A 1 86 ? 10.862 -7.748 -6.224 1.00 92.44 86 ALA A O 1
ATOM 672 N N . GLU A 1 87 ? 9.227 -8.661 -7.449 1.00 92.12 87 GLU A N 1
ATOM 673 C CA . GLU A 1 87 ? 9.995 -9.839 -7.856 1.00 92.12 87 GLU A CA 1
ATOM 674 C C . GLU A 1 87 ? 9.770 -10.210 -9.325 1.00 92.12 87 GLU A C 1
ATOM 676 O O . GLU A 1 87 ? 8.727 -9.924 -9.911 1.00 92.12 87 GLU A O 1
ATOM 681 N N . HIS A 1 88 ? 10.762 -10.857 -9.939 1.00 86.75 88 HIS A N 1
ATOM 682 C CA . HIS A 1 88 ? 10.617 -11.426 -11.276 1.00 86.75 88 HIS A CA 1
ATOM 683 C C . HIS A 1 88 ? 10.003 -12.823 -11.178 1.00 86.75 88 HIS A C 1
ATOM 685 O O . HIS A 1 88 ? 10.620 -13.737 -10.635 1.00 86.75 88 HIS A O 1
ATOM 691 N N . GLN A 1 89 ? 8.828 -13.012 -11.773 1.00 87.69 89 GLN A N 1
ATOM 692 C CA . GLN A 1 89 ? 8.119 -14.286 -11.775 1.00 87.69 89 GLN A CA 1
ATOM 693 C C . GLN A 1 89 ? 7.703 -14.649 -13.205 1.00 87.69 89 GLN A C 1
ATOM 695 O O . GLN A 1 89 ? 6.894 -13.967 -13.833 1.00 87.69 89 GLN A O 1
ATOM 700 N N . GLY A 1 90 ? 8.288 -15.719 -13.755 1.00 80.31 90 GLY A N 1
ATOM 701 C CA . GLY A 1 90 ? 7.888 -16.269 -15.058 1.00 80.31 90 GLY A CA 1
ATOM 702 C C . GLY A 1 90 ? 8.008 -15.296 -16.241 1.00 80.31 90 GLY A C 1
ATOM 703 O O . GLY A 1 90 ? 7.185 -15.340 -17.150 1.00 80.31 90 GLY A O 1
ATOM 704 N N . GLY A 1 91 ? 8.993 -14.392 -16.223 1.00 82.00 91 GLY A N 1
ATOM 705 C CA . GLY A 1 91 ? 9.169 -13.360 -17.256 1.00 82.00 91 GLY A CA 1
ATOM 706 C C . GLY A 1 91 ? 8.305 -12.108 -17.065 1.00 82.00 91 GLY A C 1
ATOM 707 O O . GLY A 1 91 ? 8.463 -11.147 -17.813 1.00 82.00 91 GLY A O 1
ATOM 708 N N . ASN A 1 92 ? 7.449 -12.087 -16.042 1.00 84.06 92 ASN A N 1
ATOM 709 C CA . ASN A 1 92 ? 6.730 -10.903 -15.586 1.00 84.06 92 ASN A CA 1
ATOM 710 C C . ASN A 1 92 ? 7.397 -10.328 -14.332 1.00 84.06 92 ASN A C 1
ATOM 712 O O . ASN A 1 92 ? 8.218 -10.985 -13.689 1.00 84.06 92 ASN A O 1
ATOM 716 N N . ILE A 1 93 ? 7.027 -9.101 -13.976 1.00 85.50 93 ILE A N 1
ATOM 717 C CA . ILE A 1 93 ? 7.377 -8.511 -12.684 1.00 85.50 93 ILE A CA 1
ATOM 718 C C . ILE A 1 93 ? 6.107 -8.502 -11.839 1.00 85.50 93 ILE A C 1
ATOM 720 O O . ILE A 1 93 ? 5.117 -7.879 -12.227 1.00 85.50 93 ILE A O 1
ATOM 724 N N . CYS A 1 94 ? 6.134 -9.215 -10.716 1.00 89.38 94 CYS A N 1
ATOM 725 C CA . CYS A 1 94 ? 5.085 -9.174 -9.709 1.00 89.38 94 CYS A CA 1
ATOM 726 C C . CYS A 1 94 ? 5.402 -8.045 -8.730 1.00 89.38 94 CYS A C 1
ATOM 728 O O . CYS A 1 94 ? 6.518 -7.970 -8.215 1.00 89.38 94 CYS A O 1
ATOM 730 N N . ILE A 1 95 ? 4.442 -7.148 -8.507 1.00 89.75 95 ILE A N 1
ATOM 731 C CA . ILE A 1 95 ? 4.534 -6.097 -7.492 1.00 89.75 95 ILE A CA 1
ATOM 732 C C . ILE A 1 95 ? 3.362 -6.293 -6.552 1.00 89.75 95 ILE A C 1
ATOM 734 O O . ILE A 1 95 ? 2.211 -6.230 -6.989 1.00 89.75 95 ILE A O 1
ATOM 738 N N . GLU A 1 96 ? 3.654 -6.490 -5.274 1.00 90.56 96 GLU A N 1
ATOM 739 C CA . GLU A 1 96 ? 2.635 -6.775 -4.274 1.00 90.56 96 GLU A CA 1
ATOM 740 C C . GLU A 1 96 ? 2.651 -5.720 -3.173 1.00 90.56 96 GLU A C 1
ATOM 742 O O . GLU A 1 96 ? 3.695 -5.208 -2.758 1.00 90.56 96 GLU A O 1
ATOM 747 N N . VAL A 1 97 ? 1.447 -5.392 -2.709 1.00 90.62 97 VAL A N 1
ATOM 748 C CA . VAL A 1 97 ? 1.205 -4.524 -1.560 1.00 90.62 97 VAL A CA 1
ATOM 749 C C . VAL A 1 97 ? 0.422 -5.350 -0.559 1.00 90.62 97 VAL A C 1
ATOM 751 O O . VAL A 1 97 ? -0.726 -5.699 -0.821 1.00 90.62 97 VAL A O 1
ATOM 754 N N . THR A 1 98 ? 1.050 -5.682 0.562 1.00 90.88 98 THR A N 1
ATOM 755 C CA . THR A 1 98 ? 0.441 -6.512 1.605 1.00 90.88 98 THR A CA 1
ATOM 756 C C . THR A 1 98 ? 0.344 -5.723 2.897 1.00 90.88 98 THR A C 1
ATOM 758 O O . THR A 1 98 ? 1.336 -5.147 3.339 1.00 90.88 98 THR A O 1
ATOM 761 N N . ASP A 1 99 ? -0.828 -5.723 3.522 1.00 92.25 99 ASP A N 1
ATOM 762 C CA . ASP A 1 99 ? -1.031 -5.184 4.864 1.00 92.25 99 ASP A CA 1
ATOM 763 C C . ASP A 1 99 ? -1.591 -6.250 5.814 1.00 92.25 99 ASP A C 1
ATOM 765 O O . ASP A 1 99 ? -2.214 -7.222 5.391 1.00 92.25 99 ASP A O 1
ATOM 769 N N . ASP A 1 100 ? -1.346 -6.079 7.113 1.00 89.69 100 ASP A N 1
ATOM 770 C CA . ASP A 1 100 ? -1.864 -6.952 8.175 1.00 89.69 100 ASP A CA 1
ATOM 771 C C . ASP A 1 100 ? -3.121 -6.370 8.858 1.00 89.69 100 ASP A C 1
ATOM 773 O O . ASP A 1 100 ? -3.383 -6.576 10.052 1.00 89.69 100 ASP A O 1
ATOM 777 N N . GLY A 1 101 ? -3.876 -5.569 8.106 1.00 86.38 101 GLY A N 1
ATOM 778 C CA . GLY A 1 101 ? -5.026 -4.816 8.567 1.00 86.38 101 GLY A CA 1
ATOM 779 C C . GLY A 1 101 ? -6.269 -5.658 8.851 1.00 86.38 101 GLY A C 1
ATOM 780 O O . GLY A 1 101 ? -6.220 -6.864 9.103 1.00 86.38 101 GLY A O 1
ATOM 781 N N . ALA A 1 102 ? -7.427 -5.001 8.838 1.00 77.50 102 ALA A N 1
ATOM 782 C CA . ALA A 1 102 ? -8.732 -5.650 8.993 1.00 77.50 102 ALA A CA 1
ATOM 783 C C . ALA A 1 102 ? -9.164 -6.452 7.749 1.00 77.50 102 ALA A C 1
ATOM 785 O O . ALA A 1 102 ? -10.195 -7.124 7.786 1.00 77.50 102 ALA A O 1
ATOM 786 N N . GLY A 1 103 ? -8.397 -6.372 6.657 1.00 75.12 103 GLY A N 1
ATOM 787 C CA . GLY A 1 103 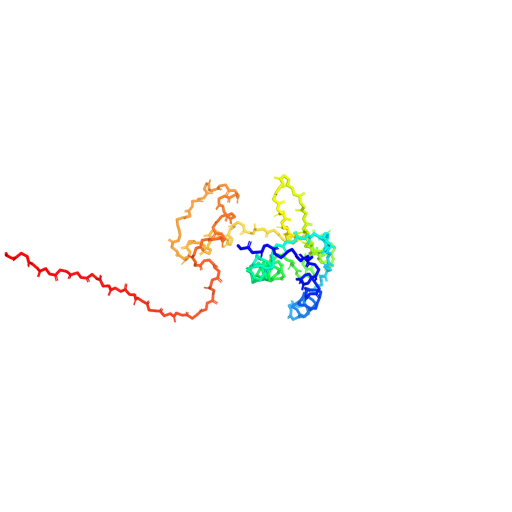? -8.761 -6.933 5.364 1.00 75.12 103 GLY A CA 1
ATOM 788 C C . GLY A 1 103 ? -9.899 -6.170 4.683 1.00 75.12 103 GLY A C 1
ATOM 789 O O . GLY A 1 103 ? -10.343 -5.100 5.114 1.00 75.12 103 GLY A O 1
ATOM 790 N N . LEU A 1 104 ? -10.377 -6.728 3.574 1.00 70.06 104 LEU A N 1
ATOM 791 C CA . LEU A 1 104 ? -11.485 -6.165 2.815 1.00 70.06 104 LEU A CA 1
ATOM 792 C C . LEU A 1 104 ? -12.805 -6.436 3.541 1.00 70.06 104 LEU A C 1
ATOM 794 O O . LEU A 1 104 ? -13.274 -7.569 3.618 1.00 70.06 104 LEU A O 1
ATOM 798 N N . ASN A 1 105 ? -13.441 -5.382 4.054 1.00 68.81 105 ASN A N 1
ATOM 799 C CA . ASN A 1 105 ? -14.774 -5.514 4.627 1.00 68.81 105 ASN A CA 1
ATOM 800 C C . ASN A 1 105 ? -15.805 -5.670 3.498 1.00 68.81 105 ASN A C 1
ATOM 802 O O . ASN A 1 105 ? -16.249 -4.686 2.897 1.00 68.81 105 ASN A O 1
ATOM 806 N N . ARG A 1 106 ? -16.169 -6.928 3.234 1.00 72.69 106 ARG A N 1
ATOM 807 C CA . ARG A 1 106 ? -17.140 -7.345 2.219 1.00 72.69 106 ARG A CA 1
ATOM 808 C C . ARG A 1 106 ? -18.429 -6.529 2.280 1.00 72.69 106 ARG A C 1
ATOM 810 O O . ARG A 1 106 ? -18.830 -5.959 1.271 1.00 72.69 106 ARG A O 1
ATOM 817 N N . GLU A 1 107 ? -19.032 -6.386 3.457 1.00 71.12 107 GLU A N 1
ATOM 818 C CA . GLU A 1 107 ? -20.283 -5.634 3.629 1.00 71.12 107 GLU A CA 1
ATOM 819 C C . GLU A 1 107 ? -20.143 -4.167 3.208 1.00 71.12 107 GLU A C 1
ATOM 821 O O . GLU A 1 107 ? -21.004 -3.633 2.510 1.00 71.12 107 GLU A O 1
ATOM 826 N N . ARG A 1 108 ? -19.030 -3.510 3.561 1.00 71.25 108 ARG A N 1
ATOM 827 C CA . ARG A 1 108 ? -18.777 -2.116 3.161 1.00 71.25 108 ARG A CA 1
ATOM 828 C C . ARG A 1 108 ? -18.558 -1.977 1.659 1.00 71.25 108 ARG A C 1
ATOM 830 O O . ARG A 1 108 ? -18.999 -0.980 1.087 1.00 71.25 108 ARG A O 1
ATOM 837 N N . ILE A 1 109 ? -17.892 -2.941 1.022 1.00 72.12 109 ILE A N 1
ATOM 838 C CA . ILE A 1 109 ? -17.679 -2.939 -0.432 1.00 72.12 109 ILE A CA 1
ATOM 839 C C . ILE A 1 109 ? -19.013 -3.123 -1.154 1.00 72.12 109 ILE A C 1
ATOM 841 O O . ILE A 1 109 ? -19.332 -2.322 -2.031 1.00 72.12 109 ILE A O 1
ATOM 845 N N . LEU A 1 110 ? -19.821 -4.101 -0.736 1.00 74.75 110 LEU A N 1
ATOM 846 C CA . LEU A 1 110 ? -21.150 -4.359 -1.291 1.00 74.75 110 LEU A CA 1
ATOM 847 C C . LEU A 1 110 ? -22.074 -3.146 -1.102 1.00 74.75 110 LEU A C 1
ATOM 849 O O . LEU A 1 110 ? -22.708 -2.703 -2.057 1.00 74.75 110 LEU A O 1
ATOM 853 N N . ALA A 1 111 ? -22.093 -2.540 0.089 1.00 73.75 111 ALA A N 1
ATOM 854 C CA . ALA A 1 111 ? -22.893 -1.348 0.365 1.00 73.75 111 ALA A CA 1
ATOM 855 C C . ALA A 1 111 ? -22.462 -0.147 -0.493 1.00 73.75 111 ALA A C 1
ATOM 857 O O . ALA A 1 111 ? -23.303 0.555 -1.061 1.00 73.75 111 ALA A O 1
ATOM 858 N N . LYS A 1 112 ? -21.148 0.083 -0.634 1.00 71.31 112 LYS A N 1
ATOM 859 C CA . LYS A 1 112 ? -20.619 1.163 -1.476 1.00 71.31 112 LYS A CA 1
ATOM 860 C C . LYS A 1 112 ? -20.917 0.907 -2.956 1.00 71.31 112 LYS A C 1
ATOM 862 O O . LYS A 1 112 ? -21.392 1.817 -3.631 1.00 71.31 112 LYS A O 1
ATOM 867 N N . ALA A 1 113 ? -20.729 -0.318 -3.442 1.00 72.81 113 ALA A N 1
ATOM 868 C CA . ALA A 1 113 ? -21.070 -0.707 -4.807 1.00 72.81 113 ALA A CA 1
ATOM 869 C C . ALA A 1 113 ? -22.573 -0.527 -5.095 1.00 72.81 113 ALA A C 1
ATOM 871 O O . ALA A 1 113 ? -22.935 0.077 -6.107 1.00 72.81 113 ALA A O 1
ATOM 872 N N . ALA A 1 114 ? -23.442 -0.927 -4.160 1.00 75.31 114 ALA A N 1
ATOM 873 C CA . ALA A 1 114 ? -24.889 -0.756 -4.267 1.00 75.31 114 ALA A CA 1
ATOM 874 C C . ALA A 1 114 ? -25.276 0.730 -4.329 1.00 75.31 114 ALA A C 1
ATOM 876 O O . ALA A 1 114 ? -26.043 1.139 -5.199 1.00 75.31 114 ALA A O 1
ATOM 877 N N . SER A 1 115 ? -24.682 1.571 -3.472 1.00 72.00 115 SER A N 1
ATOM 878 C CA . SER A 1 115 ? -24.912 3.025 -3.489 1.00 72.00 115 SER A CA 1
ATOM 879 C C . SER A 1 115 ? -24.447 3.722 -4.775 1.00 72.00 115 SER A C 1
ATOM 881 O O . SER A 1 115 ? -24.942 4.798 -5.105 1.00 72.00 115 SER A O 1
ATOM 883 N N . GLN A 1 116 ? -23.521 3.112 -5.518 1.00 68.12 116 GLN A N 1
ATOM 884 C CA . GLN A 1 116 ? -23.039 3.613 -6.806 1.00 68.12 116 GLN A CA 1
ATOM 885 C C . GLN A 1 116 ? -23.791 3.023 -8.008 1.00 68.12 116 GLN A C 1
ATOM 887 O O . GLN A 1 116 ? -23.469 3.345 -9.151 1.00 68.12 116 GLN A O 1
ATOM 892 N N . GLY A 1 117 ? -24.813 2.195 -7.766 1.00 68.44 117 GLY A N 1
ATOM 893 C CA . GLY A 1 117 ? -25.623 1.576 -8.813 1.00 68.44 117 GLY A CA 1
ATOM 894 C C . GLY A 1 117 ? -24.910 0.453 -9.568 1.00 68.44 117 GLY A C 1
ATOM 895 O O . GLY A 1 117 ? -25.324 0.117 -10.678 1.00 68.44 117 GLY A O 1
ATOM 896 N N . LEU A 1 118 ? -23.844 -0.117 -8.995 1.00 69.69 118 LEU A N 1
ATOM 897 C CA . LEU A 1 118 ? -23.233 -1.342 -9.506 1.00 69.69 118 LEU A CA 1
ATOM 898 C C . LEU A 1 118 ? -24.138 -2.534 -9.170 1.00 69.69 118 LEU A C 1
ATOM 900 O O . LEU A 1 118 ? -24.838 -2.529 -8.159 1.00 69.69 118 LEU A O 1
ATOM 904 N N . THR A 1 119 ? -24.151 -3.554 -10.029 1.00 67.31 119 THR A N 1
ATOM 905 C CA . THR A 1 119 ? -24.899 -4.786 -9.758 1.00 67.31 119 THR A CA 1
ATOM 906 C C . THR A 1 119 ? -24.195 -5.546 -8.646 1.00 67.31 119 THR A C 1
ATOM 908 O O . THR A 1 119 ? -23.074 -6.012 -8.823 1.00 67.31 119 THR A O 1
ATOM 911 N N . VAL A 1 120 ? -24.860 -5.644 -7.501 1.00 68.38 120 VAL A N 1
ATOM 912 C CA . VAL A 1 120 ? -24.358 -6.347 -6.326 1.00 68.38 120 VAL A CA 1
ATOM 913 C C . VAL A 1 120 ? -25.268 -7.538 -6.063 1.00 68.38 120 VAL A C 1
ATOM 915 O O . VAL A 1 120 ? -26.488 -7.385 -6.060 1.00 68.38 120 VAL A O 1
ATOM 918 N N . SER A 1 121 ? -24.684 -8.716 -5.868 1.00 70.00 121 SER A N 1
ATOM 919 C CA . SER A 1 121 ? -25.402 -9.927 -5.464 1.00 70.00 121 SER A CA 1
ATOM 920 C C . SER A 1 121 ? -24.847 -10.418 -4.130 1.00 70.00 121 SER A C 1
ATOM 922 O O . SER A 1 121 ? -23.640 -10.366 -3.902 1.00 70.00 121 SER A O 1
ATOM 924 N N . GLU A 1 122 ? -25.711 -10.910 -3.242 1.00 63.91 122 GLU A N 1
ATOM 925 C CA . GLU A 1 122 ? -25.289 -11.474 -1.949 1.00 63.91 122 GLU A CA 1
ATOM 926 C C . GLU A 1 122 ? -24.417 -12.731 -2.126 1.00 63.91 122 GLU A C 1
ATOM 928 O O . GLU A 1 122 ? -23.554 -13.014 -1.294 1.00 63.91 122 GLU A O 1
ATOM 933 N N . ASN A 1 123 ? -24.562 -13.415 -3.269 1.00 69.81 123 ASN A N 1
ATOM 934 C CA . ASN A 1 123 ? -23.849 -14.647 -3.614 1.00 69.81 123 ASN A CA 1
ATOM 935 C C . ASN A 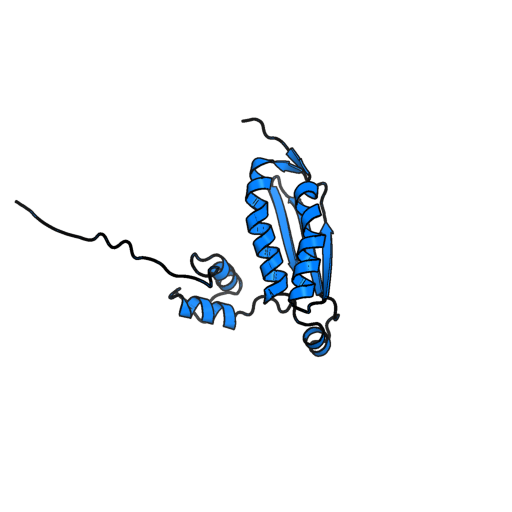1 123 ? -22.488 -14.426 -4.298 1.00 69.81 123 ASN A C 1
ATOM 937 O O . ASN A 1 123 ? -21.915 -15.393 -4.793 1.00 69.81 123 ASN A O 1
ATOM 941 N N . MET A 1 124 ? -21.978 -13.191 -4.377 1.00 69.19 124 MET A N 1
ATOM 942 C CA . MET A 1 124 ? -20.684 -12.938 -5.029 1.00 69.19 124 MET A CA 1
ATOM 943 C C . MET A 1 124 ? -19.540 -13.655 -4.297 1.00 69.19 124 MET A C 1
ATOM 945 O O . MET A 1 124 ? -19.531 -13.716 -3.069 1.00 69.19 124 MET A O 1
ATOM 949 N N . SER A 1 125 ? -18.556 -14.204 -5.000 1.00 72.44 125 SER A N 1
ATOM 950 C CA . SER A 1 125 ? -17.349 -14.725 -4.344 1.00 72.44 125 SER A CA 1
ATOM 951 C C . SER A 1 125 ? -16.493 -13.578 -3.789 1.00 72.44 125 SER A C 1
ATOM 953 O O . SER A 1 125 ? -16.656 -12.422 -4.183 1.00 72.44 125 SER A O 1
ATOM 955 N N . ASP A 1 126 ? -15.575 -13.866 -2.864 1.00 66.94 126 ASP A N 1
ATOM 956 C CA . ASP A 1 126 ? -14.674 -12.829 -2.338 1.00 66.94 126 ASP A CA 1
ATOM 957 C C . ASP A 1 126 ? -13.808 -12.203 -3.445 1.00 66.94 126 ASP A C 1
ATOM 959 O O . ASP A 1 126 ? -13.568 -10.995 -3.425 1.00 66.94 126 ASP A O 1
ATOM 963 N N . ASP A 1 127 ? -13.448 -12.982 -4.470 1.00 65.75 127 ASP A N 1
ATOM 964 C CA . ASP A 1 127 ? -12.742 -12.495 -5.660 1.00 65.75 127 ASP A CA 1
ATOM 965 C C . ASP A 1 127 ? -13.598 -11.519 -6.480 1.00 65.75 127 ASP A C 1
ATOM 967 O O . ASP A 1 127 ? -13.124 -10.469 -6.918 1.00 65.75 127 ASP A O 1
ATOM 971 N N . GLU A 1 128 ? -14.886 -11.822 -6.659 1.00 65.88 128 GLU A N 1
ATOM 972 C CA . GLU A 1 128 ? -15.822 -10.939 -7.359 1.00 65.88 128 GLU A CA 1
ATOM 973 C C . GLU A 1 128 ? -16.049 -9.636 -6.580 1.00 65.88 128 GLU A C 1
ATOM 975 O O . GLU A 1 128 ? -16.135 -8.558 -7.173 1.00 65.88 128 GLU A O 1
ATOM 980 N N . VAL A 1 129 ? -16.089 -9.707 -5.245 1.00 68.56 129 VAL A N 1
ATOM 981 C CA . VAL A 1 129 ? -16.173 -8.522 -4.380 1.00 68.56 129 VAL A CA 1
ATOM 982 C C . VAL A 1 129 ? -14.886 -7.699 -4.446 1.00 68.56 129 VAL A C 1
ATOM 984 O O . VAL A 1 129 ? -14.955 -6.471 -4.528 1.00 68.56 129 VAL A O 1
ATOM 987 N N . ALA A 1 130 ? -13.715 -8.338 -4.479 1.00 64.50 130 ALA A N 1
ATOM 988 C CA . ALA A 1 130 ? -12.441 -7.651 -4.668 1.00 64.50 130 ALA A CA 1
ATOM 989 C C . ALA A 1 130 ? -12.373 -6.945 -6.035 1.00 64.50 130 ALA A C 1
ATOM 991 O O . ALA A 1 130 ? -11.880 -5.819 -6.125 1.00 64.50 130 ALA A O 1
ATOM 992 N N . MET A 1 131 ? -12.950 -7.537 -7.089 1.00 67.31 131 MET A N 1
ATOM 993 C CA . MET A 1 131 ? -13.030 -6.901 -8.409 1.00 67.31 131 MET A CA 1
ATOM 994 C C . MET A 1 131 ? -13.895 -5.633 -8.434 1.00 67.31 131 MET A C 1
ATOM 996 O O . MET A 1 131 ? -13.591 -4.712 -9.197 1.00 67.31 131 MET A O 1
ATOM 1000 N N . LEU A 1 132 ? -14.917 -5.519 -7.574 1.00 66.25 132 LEU A N 1
ATOM 1001 C CA . LEU A 1 132 ? -15.734 -4.299 -7.469 1.00 66.25 132 LEU A CA 1
ATOM 1002 C C . LEU A 1 132 ? -14.912 -3.070 -7.047 1.00 66.25 132 LEU A C 1
ATOM 1004 O O . LEU A 1 132 ? -15.289 -1.946 -7.378 1.00 66.25 132 LEU A O 1
ATOM 1008 N N . ILE A 1 133 ? -13.770 -3.265 -6.376 1.00 64.56 133 ILE A N 1
ATOM 1009 C CA . ILE A 1 133 ? -12.861 -2.178 -5.978 1.00 64.56 133 ILE A CA 1
ATOM 1010 C C . ILE A 1 133 ? -12.261 -1.481 -7.206 1.00 64.56 133 ILE A C 1
ATOM 1012 O O . ILE A 1 133 ? -12.021 -0.272 -7.189 1.00 64.56 133 ILE A O 1
ATOM 1016 N N . PHE A 1 134 ? -12.068 -2.231 -8.290 1.00 61.03 134 PHE A N 1
ATOM 1017 C CA . PHE A 1 134 ? -11.528 -1.733 -9.553 1.00 61.03 134 PHE A CA 1
ATOM 1018 C C . PHE A 1 134 ? -12.616 -1.208 -10.502 1.00 61.03 134 PHE A C 1
ATOM 1020 O O . PHE A 1 134 ? -12.297 -0.715 -11.587 1.00 61.03 134 PHE A O 1
ATOM 1027 N N . ALA A 1 135 ? -13.897 -1.276 -10.116 1.00 59.06 135 ALA A N 1
ATOM 1028 C CA . ALA A 1 135 ? -14.984 -0.766 -10.937 1.00 59.06 135 ALA A CA 1
ATOM 1029 C C . ALA A 1 135 ? -14.910 0.773 -11.061 1.00 59.06 135 ALA A C 1
ATOM 1031 O O . ALA A 1 135 ? -14.722 1.482 -10.060 1.00 59.06 135 ALA A O 1
ATOM 1032 N N . PRO A 1 136 ? -15.084 1.333 -12.274 1.00 48.78 136 PRO A N 1
ATOM 1033 C CA . PRO A 1 136 ? -15.064 2.776 -12.480 1.00 48.78 136 PRO A CA 1
ATOM 1034 C C . PRO A 1 136 ? -16.177 3.447 -11.660 1.00 48.78 136 PRO A C 1
ATOM 1036 O O . PRO A 1 136 ? -17.358 3.201 -11.879 1.00 48.78 136 PRO A O 1
ATOM 1039 N N . GLY A 1 137 ? -15.783 4.297 -10.705 1.00 53.81 137 GLY A N 1
ATOM 1040 C CA . GLY A 1 137 ? -16.683 4.966 -9.754 1.00 53.81 137 GLY A CA 1
ATOM 1041 C C . GLY A 1 137 ? -16.390 4.643 -8.285 1.00 53.81 137 GLY A C 1
ATOM 1042 O O . GLY A 1 137 ? -16.563 5.517 -7.433 1.00 53.81 137 GLY A O 1
ATOM 1043 N N . PHE A 1 138 ? -15.834 3.463 -7.976 1.00 53.31 138 PHE A N 1
ATOM 1044 C CA . PHE A 1 138 ? -15.598 3.023 -6.589 1.00 53.31 138 PHE A CA 1
ATOM 1045 C C . PHE A 1 138 ? -14.549 3.880 -5.853 1.00 53.31 138 PHE A C 1
ATOM 1047 O O . PHE A 1 138 ? -14.602 4.056 -4.630 1.00 53.31 138 PHE A O 1
ATOM 1054 N N . LEU A 1 139 ? -13.631 4.481 -6.615 1.00 45.53 139 LEU A N 1
ATOM 1055 C CA . LEU A 1 139 ? -12.442 5.178 -6.117 1.00 45.53 139 LEU A CA 1
ATOM 1056 C C . LEU A 1 139 ? -12.569 6.711 -6.011 1.00 45.53 139 LEU A C 1
ATOM 1058 O O . LEU A 1 139 ? -11.627 7.352 -5.560 1.00 45.53 139 LEU A O 1
ATOM 1062 N N . HIS A 1 140 ? -13.708 7.319 -6.369 1.00 42.56 140 HIS A N 1
ATOM 1063 C CA . HIS A 1 140 ? -13.880 8.779 -6.296 1.00 42.56 140 HIS A CA 1
ATOM 1064 C C . HIS A 1 140 ? -14.997 9.183 -5.329 1.00 42.56 140 HIS A C 1
ATOM 1066 O O . HIS A 1 140 ? -16.165 9.303 -5.694 1.00 42.56 140 HIS A O 1
ATOM 1072 N N . GLY A 1 141 ? -14.618 9.438 -4.076 1.00 41.47 141 GLY A N 1
ATOM 1073 C CA . GLY A 1 141 ? -15.388 10.302 -3.189 1.00 41.47 141 GLY A CA 1
ATOM 1074 C C . GLY A 1 141 ? -14.974 11.754 -3.416 1.00 41.47 141 GLY A C 1
ATOM 1075 O O . GLY A 1 141 ? -13.921 12.159 -2.937 1.00 41.47 141 GLY A O 1
ATOM 1076 N N . GLY A 1 142 ? -15.790 12.530 -4.133 1.00 31.27 142 GLY A N 1
ATOM 1077 C CA . GLY A 1 142 ? -15.661 13.989 -4.177 1.00 31.27 142 GLY A CA 1
ATOM 1078 C C . GLY A 1 142 ? -15.886 14.629 -5.547 1.00 31.27 142 GLY A C 1
ATOM 1079 O O . GLY A 1 142 ? -15.194 14.319 -6.505 1.00 31.27 142 GLY A O 1
ATOM 1080 N N . ALA A 1 143 ? -16.810 15.594 -5.558 1.00 30.31 143 ALA A N 1
ATOM 1081 C CA . ALA A 1 143 ? -17.072 16.604 -6.587 1.00 30.31 143 ALA A CA 1
ATOM 1082 C C . ALA A 1 143 ? -17.644 16.105 -7.926 1.00 30.31 143 ALA A C 1
ATOM 1084 O O . ALA A 1 143 ? -16.968 15.563 -8.796 1.00 30.31 143 ALA A O 1
ATOM 1085 N N . GLY A 1 144 ? -18.938 16.369 -8.112 1.00 32.84 144 GLY A N 1
ATOM 1086 C CA . GLY A 1 144 ? -19.600 16.162 -9.387 1.00 32.84 144 GLY A CA 1
ATOM 1087 C C . GLY A 1 144 ? -19.051 17.057 -10.492 1.00 32.84 144 GLY A C 1
ATOM 1088 O O . GLY A 1 144 ? -18.650 18.184 -10.244 1.00 32.84 144 GLY A O 1
ATOM 1089 N N . HIS A 1 145 ? -19.188 16.609 -11.736 1.00 29.05 145 HIS A N 1
ATOM 1090 C CA . HIS A 1 145 ? -19.964 17.361 -12.712 1.00 29.05 145 HIS A CA 1
ATOM 1091 C C . HIS A 1 145 ? -20.215 16.555 -13.994 1.00 29.05 145 HIS A C 1
ATOM 1093 O O . HIS A 1 145 ? -19.313 15.984 -14.589 1.00 29.05 145 HIS A O 1
ATOM 1099 N N . ARG A 1 146 ? -21.465 16.688 -14.451 1.00 27.12 146 ARG A N 1
ATOM 1100 C CA . ARG A 1 146 ? -21.898 16.822 -15.851 1.00 27.12 146 ARG A CA 1
ATOM 1101 C C . ARG A 1 146 ? -22.035 15.551 -16.694 1.00 27.12 146 ARG A C 1
ATOM 1103 O O . ARG A 1 146 ? -21.110 15.024 -17.293 1.00 27.12 146 ARG A O 1
ATOM 1110 N N . ARG A 1 147 ? -23.321 15.210 -16.856 1.00 28.84 147 ARG A N 1
ATOM 1111 C CA . ARG A 1 147 ? -23.946 14.704 -18.087 1.00 28.84 147 ARG A CA 1
ATOM 1112 C C . ARG A 1 147 ? -23.192 15.150 -19.350 1.00 28.84 147 ARG A C 1
ATOM 1114 O O . ARG A 1 147 ? -23.118 16.348 -19.609 1.00 28.84 147 ARG A O 1
ATOM 1121 N N . LEU A 1 148 ? -22.894 14.200 -20.231 1.00 25.34 148 LEU A N 1
ATOM 1122 C CA . LEU A 1 148 ? -23.103 14.405 -21.662 1.00 25.34 148 LEU A CA 1
ATOM 1123 C C . LEU A 1 148 ? -24.262 13.503 -22.104 1.00 25.34 148 LEU A C 1
ATOM 1125 O O . LEU A 1 148 ? -24.110 12.314 -22.367 1.00 25.34 148 LEU A O 1
ATOM 1129 N N . ARG A 1 149 ? -25.466 14.083 -22.146 1.00 27.53 149 ARG A N 1
ATOM 1130 C CA . ARG A 1 149 ? -26.541 13.579 -23.000 1.00 27.53 149 ARG A CA 1
ATOM 1131 C C . ARG A 1 149 ? -26.369 14.250 -24.356 1.00 27.53 149 ARG A C 1
ATOM 1133 O O . ARG A 1 149 ? -26.563 15.453 -24.453 1.00 27.53 149 ARG A O 1
ATOM 1140 N N . ALA A 1 150 ? -26.119 13.462 -25.391 1.00 29.28 150 ALA A N 1
ATOM 1141 C CA . ALA A 1 150 ? -26.521 13.799 -26.750 1.00 29.28 150 ALA A CA 1
ATOM 1142 C C . ALA A 1 150 ? -27.209 12.569 -27.367 1.00 29.28 150 ALA A C 1
ATOM 1144 O O . ALA A 1 150 ? -26.611 11.712 -28.006 1.00 29.28 150 ALA A O 1
ATOM 1145 N N . ARG A 1 151 ? -28.509 12.458 -27.091 1.00 31.41 151 ARG A N 1
ATOM 1146 C CA . ARG A 1 151 ? -29.522 11.710 -27.853 1.00 31.41 151 ARG A CA 1
ATOM 1147 C C . ARG A 1 151 ? -30.659 12.731 -28.038 1.00 31.41 151 ARG A C 1
ATOM 1149 O O . ARG A 1 151 ? -30.972 13.412 -27.070 1.00 31.41 151 ARG A O 1
ATOM 1156 N N . ARG A 1 152 ? -31.346 12.883 -29.172 1.00 37.62 152 ARG A N 1
ATOM 1157 C CA . ARG A 1 152 ? -31.495 12.045 -30.373 1.00 37.62 152 ARG A CA 1
ATOM 1158 C C . 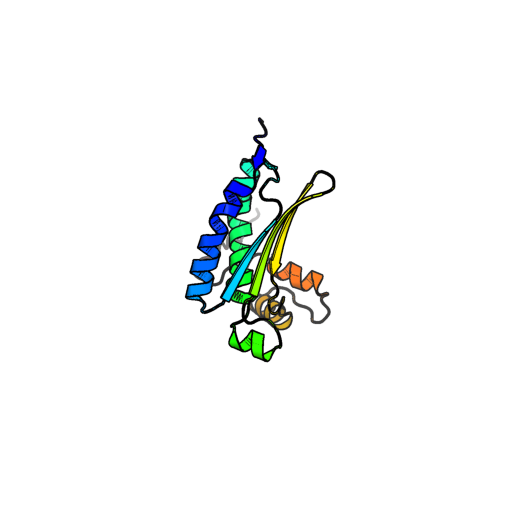ARG A 1 152 ? -32.404 12.799 -31.378 1.00 37.62 152 ARG A C 1
ATOM 1160 O O . ARG A 1 152 ? -33.190 13.619 -30.919 1.00 37.62 152 ARG A O 1
ATOM 1167 N N . ARG A 1 153 ? -32.463 12.288 -32.626 1.00 38.41 153 ARG A N 1
ATOM 1168 C CA . ARG A 1 153 ? -33.634 12.250 -33.559 1.00 38.41 153 ARG A CA 1
ATOM 1169 C C . ARG A 1 153 ? -33.999 13.559 -34.280 1.00 38.41 153 ARG A C 1
ATOM 1171 O O . ARG A 1 153 ? -33.803 14.616 -33.720 1.00 38.41 153 ARG A O 1
ATOM 1178 N N . HIS A 1 154 ? -34.585 13.588 -35.480 1.00 42.34 154 HIS A N 1
ATOM 1179 C CA . HIS A 1 154 ? -35.021 12.626 -36.516 1.00 42.34 154 HIS A CA 1
ATOM 1180 C C . HIS A 1 154 ? -35.200 13.462 -37.811 1.00 42.34 154 HIS A C 1
ATOM 1182 O O . HIS A 1 154 ? -35.482 14.648 -37.715 1.00 42.34 154 HIS A O 1
ATOM 1188 N N . GLY A 1 155 ? -34.992 12.933 -39.015 1.00 34.94 155 GLY A N 1
ATOM 1189 C CA . GLY A 1 155 ? -36.010 12.234 -39.818 1.00 34.94 155 GLY A CA 1
ATOM 1190 C C . GLY A 1 155 ? -35.478 12.131 -41.257 1.00 34.94 155 GLY A C 1
ATOM 1191 O O . GLY A 1 155 ? -34.788 13.035 -41.704 1.00 34.94 155 GLY A O 1
ATOM 1192 N N . ARG A 1 156 ? -35.554 10.986 -41.945 1.00 45.78 156 ARG A N 1
ATOM 1193 C CA . ARG A 1 156 ? -36.700 10.581 -42.782 1.00 45.78 156 ARG A CA 1
ATOM 1194 C C . ARG A 1 156 ? -37.386 11.773 -43.466 1.00 45.78 156 ARG A C 1
ATOM 1196 O O . ARG A 1 156 ? -38.337 12.311 -42.908 1.00 45.78 156 ARG A O 1
ATOM 1203 N N . ARG A 1 157 ? -36.950 12.107 -44.679 1.00 52.12 157 ARG A N 1
ATOM 1204 C CA . ARG A 1 157 ? -37.625 11.711 -45.926 1.00 52.12 157 ARG A CA 1
ATOM 1205 C C . ARG A 1 157 ? -36.570 11.379 -46.971 1.00 52.12 157 ARG A C 1
ATOM 1207 O O . ARG A 1 157 ? -35.478 11.972 -46.868 1.00 52.12 157 ARG A O 1
#